Protein AF-A0A1G3RL26-F1 (afdb_monomer_lite)

Foldseek 3Di:
DAEEAEAVRQQQCEQWEQECVRDIGGHVHNHPWYWYHHPPDPDIFIDHPNHTDDDFWDDDDRYTYGHDDDDCVVPVVVVVVNVVVVVVVVVVCPPPPHDDPPPPDDPPPPDDDDDDDDDDDDDDDD

Sequence (126 aa):
MPLWAECGGYMYLCEAVEDARGNRWPGVGVVPWLTVMIGRSMALALTKGGSPVGPDGFARGSIFAAYLHVHFAGNMGAARRFTTACEAYARKLTAPNVSVHKLSARKATARRTTASAGTNQGAPQA

pLDDT: mean 78.1, std 20.98, range [35.34, 96.31]

Radius of gyration: 23.5 Å; chains: 1; bounding box: 81×31×57 Å

Secondary structure (DSSP, 8-state):
--EEEETHHHHHHEEEEE-TTS-EEE---SEEEEEEEETTTTEEEEEETTEEPSSS-EEETTEEEESSPP-GGG-HHHHHHHHHHHHHHHHHHTSTT-----------------------------

Structure (mmCIF, N/CA/C/O backbone):
data_AF-A0A1G3RL26-F1
#
_entry.id   AF-A0A1G3RL26-F1
#
loop_
_atom_site.group_PDB
_atom_site.id
_atom_site.type_symbol
_atom_site.label_atom_id
_atom_site.label_alt_id
_atom_site.label_comp_id
_atom_site.label_asym_id
_atom_site.label_entity_id
_atom_site.label_seq_id
_atom_site.pdbx_PDB_ins_code
_atom_site.Cartn_x
_atom_site.Cartn_y
_atom_site.Cartn_z
_atom_site.occupancy
_atom_site.B_iso_or_equiv
_atom_site.auth_seq_id
_atom_site.auth_comp_id
_atom_site.auth_asym_id
_atom_site.auth_atom_id
_atom_site.pdbx_PDB_model_num
ATOM 1 N N . MET A 1 1 ? -11.651 -2.186 7.386 1.00 90.88 1 MET A N 1
ATOM 2 C CA . MET A 1 1 ? -10.385 -2.652 7.976 1.00 90.88 1 MET A CA 1
ATOM 3 C C . MET A 1 1 ? -9.289 -1.688 7.557 1.00 90.88 1 MET A C 1
ATOM 5 O O . MET A 1 1 ? -9.168 -1.465 6.356 1.00 90.88 1 MET A O 1
ATOM 9 N N . PRO A 1 2 ? -8.564 -1.058 8.489 1.00 95.31 2 PRO A N 1
ATOM 10 C CA . PRO A 1 2 ? -7.422 -0.225 8.134 1.00 95.31 2 PRO A CA 1
ATOM 11 C C . PRO A 1 2 ? -6.261 -1.082 7.626 1.00 95.31 2 PRO A C 1
ATOM 13 O O . PRO A 1 2 ? -6.010 -2.160 8.161 1.00 95.31 2 PRO A O 1
ATOM 16 N N . LEU A 1 3 ? -5.576 -0.597 6.594 1.00 95.62 3 LEU A N 1
ATOM 17 C CA . LEU A 1 3 ? -4.430 -1.252 5.971 1.00 95.62 3 LEU A CA 1
ATOM 18 C C . LEU A 1 3 ? -3.306 -0.229 5.804 1.00 95.62 3 LEU A C 1
ATOM 20 O O . LEU A 1 3 ? -3.528 0.837 5.230 1.00 95.62 3 LEU A O 1
ATOM 24 N N . TRP A 1 4 ? -2.123 -0.571 6.306 1.00 95.81 4 TRP A N 1
ATOM 25 C CA . TRP A 1 4 ? -0.886 0.181 6.121 1.00 95.81 4 TRP A CA 1
ATOM 26 C C . TRP A 1 4 ? 0.113 -0.727 5.415 1.00 95.81 4 TRP A C 1
ATOM 28 O O . TRP A 1 4 ? 0.449 -1.785 5.948 1.00 95.81 4 TRP A O 1
ATOM 38 N N . ALA A 1 5 ? 0.543 -0.352 4.215 1.00 95.44 5 ALA A N 1
ATOM 39 C CA . ALA A 1 5 ? 1.432 -1.169 3.401 1.00 95.44 5 ALA A CA 1
ATOM 40 C C . ALA A 1 5 ? 2.629 -0.352 2.911 1.00 95.44 5 ALA A C 1
ATOM 42 O O . ALA A 1 5 ? 2.466 0.708 2.321 1.00 95.44 5 ALA A O 1
ATOM 43 N N . GLU A 1 6 ? 3.837 -0.857 3.130 1.00 95.12 6 GLU A N 1
ATOM 44 C CA . GLU A 1 6 ? 5.063 -0.172 2.717 1.00 95.12 6 GLU A CA 1
ATOM 45 C C . GLU A 1 6 ? 5.936 -1.077 1.854 1.00 95.12 6 GLU A C 1
ATOM 47 O O . GLU A 1 6 ? 5.871 -2.306 1.983 1.00 95.12 6 GLU A O 1
ATOM 52 N N . CYS A 1 7 ? 6.760 -0.472 0.994 1.00 92.00 7 CYS A N 1
ATOM 53 C CA . CYS A 1 7 ? 7.745 -1.162 0.163 1.00 92.00 7 CYS A CA 1
ATOM 54 C C . CYS A 1 7 ? 7.104 -2.341 -0.599 1.00 92.00 7 CYS A C 1
ATOM 56 O O . CYS A 1 7 ? 6.155 -2.147 -1.361 1.00 92.00 7 CYS A O 1
ATOM 58 N N . GLY A 1 8 ? 7.553 -3.576 -0.361 1.00 90.75 8 GLY A N 1
ATOM 59 C CA . GLY A 1 8 ? 7.007 -4.772 -1.006 1.00 90.75 8 GLY A CA 1
ATOM 60 C C . GLY A 1 8 ? 5.508 -4.986 -0.763 1.00 90.75 8 GLY A C 1
ATOM 61 O O . GLY A 1 8 ? 4.814 -5.493 -1.641 1.00 90.75 8 GLY A O 1
ATOM 62 N N . GLY A 1 9 ? 4.974 -4.548 0.384 1.00 93.19 9 GLY A N 1
ATOM 63 C CA . GLY A 1 9 ? 3.538 -4.619 0.661 1.00 93.19 9 GLY A CA 1
ATOM 64 C C . GLY A 1 9 ? 2.728 -3.712 -0.264 1.00 93.19 9 GLY A C 1
ATOM 65 O O . GLY A 1 9 ? 1.661 -4.097 -0.731 1.00 93.19 9 GLY A O 1
ATOM 66 N N . TYR A 1 10 ? 3.255 -2.530 -0.576 1.00 93.94 10 TYR A N 1
ATOM 67 C CA . TYR A 1 10 ? 2.644 -1.628 -1.543 1.00 93.94 10 TYR A CA 1
ATOM 68 C C . TYR A 1 10 ? 2.730 -2.179 -2.972 1.00 93.94 10 TYR A C 1
ATOM 70 O O . TYR A 1 10 ? 1.717 -2.216 -3.666 1.00 93.94 10 TYR A O 1
ATOM 78 N N . MET A 1 11 ? 3.894 -2.708 -3.367 1.00 93.00 11 MET A N 1
ATOM 79 C CA . MET A 1 11 ? 4.091 -3.366 -4.667 1.00 93.00 11 MET A CA 1
ATOM 80 C C . MET A 1 11 ? 3.125 -4.540 -4.873 1.00 93.00 11 MET A C 1
ATOM 82 O O . MET A 1 11 ? 2.614 -4.740 -5.968 1.00 93.00 11 MET A O 1
ATOM 86 N N . TYR A 1 12 ? 2.837 -5.303 -3.818 1.00 93.62 12 TYR A N 1
ATOM 87 C CA . TYR A 1 12 ? 1.881 -6.407 -3.879 1.00 93.62 12 TYR A CA 1
ATOM 88 C C . TYR A 1 12 ? 0.426 -5.933 -4.043 1.00 93.62 12 TYR A C 1
ATOM 90 O O . TYR A 1 12 ? -0.378 -6.613 -4.679 1.00 93.62 12 TYR A O 1
ATOM 98 N N . LEU A 1 13 ? 0.073 -4.764 -3.497 1.00 95.25 13 LEU A N 1
ATOM 99 C CA . LEU A 1 13 ? -1.269 -4.185 -3.639 1.00 95.25 13 LEU A CA 1
ATOM 100 C C . LEU A 1 13 ? -1.529 -3.563 -5.016 1.00 95.25 13 LEU A C 1
ATOM 102 O O . LEU A 1 13 ? -2.698 -3.348 -5.354 1.00 95.25 13 LEU A O 1
ATOM 106 N N . CYS A 1 14 ? -0.479 -3.276 -5.787 1.00 94.50 14 CYS A N 1
ATOM 107 C CA . CYS A 1 14 ? -0.571 -2.862 -7.185 1.00 94.50 14 CYS A CA 1
ATOM 108 C C . CYS A 1 14 ? -1.252 -3.929 -8.058 1.00 94.50 14 CYS A C 1
ATOM 110 O O . CYS A 1 14 ? -1.439 -5.078 -7.655 1.00 94.50 14 CYS A O 1
ATOM 112 N N . GLU A 1 15 ? -1.649 -3.549 -9.272 1.00 95.56 15 GLU A N 1
ATOM 113 C CA . GLU A 1 15 ? -2.260 -4.476 -10.236 1.00 95.56 15 GLU A CA 1
ATOM 114 C C . GLU A 1 15 ? -1.275 -5.554 -10.678 1.00 95.56 15 GLU A C 1
ATOM 116 O O . GLU A 1 15 ? -1.654 -6.699 -10.923 1.00 95.56 15 GLU A O 1
ATOM 121 N N . ALA A 1 16 ? 0.000 -5.189 -10.778 1.00 94.06 16 ALA A N 1
ATOM 122 C CA . ALA A 1 16 ? 1.075 -6.111 -11.075 1.00 94.06 16 ALA A CA 1
ATOM 123 C C . ALA A 1 16 ? 2.437 -5.525 -10.696 1.00 94.06 16 ALA A C 1
ATOM 125 O O . ALA A 1 16 ? 2.594 -4.312 -10.521 1.00 94.06 16 ALA A O 1
ATOM 126 N N . VAL A 1 17 ? 3.422 -6.415 -10.656 1.00 93.19 17 VAL A N 1
ATOM 127 C CA . VAL A 1 17 ? 4.845 -6.099 -10.596 1.00 93.19 17 VAL A CA 1
ATOM 128 C C . VAL A 1 17 ? 5.505 -6.622 -11.865 1.00 93.19 17 VAL A C 1
ATOM 130 O O . VAL A 1 17 ? 5.363 -7.794 -12.196 1.00 93.19 17 VAL A O 1
ATOM 133 N N . GLU A 1 18 ? 6.224 -5.769 -12.576 1.00 92.69 18 GLU A N 1
ATOM 134 C CA . GLU A 1 18 ? 7.096 -6.147 -13.681 1.00 92.69 18 GLU A CA 1
ATOM 135 C C . GLU A 1 18 ? 8.538 -6.220 -13.174 1.00 92.69 18 GLU A C 1
ATOM 137 O O . GLU A 1 18 ? 9.036 -5.275 -12.553 1.00 92.69 18 GLU A O 1
ATOM 142 N N . ASP A 1 19 ? 9.191 -7.363 -13.377 1.00 89.69 19 ASP A N 1
ATOM 143 C CA . ASP A 1 19 ? 10.584 -7.555 -12.989 1.00 89.69 19 ASP A CA 1
ATOM 144 C C . ASP A 1 19 ? 11.560 -6.954 -14.017 1.00 89.69 19 ASP A C 1
ATOM 146 O O . ASP A 1 19 ? 11.187 -6.564 -15.121 1.00 89.69 19 ASP A O 1
ATOM 150 N N . ALA A 1 20 ? 12.850 -6.916 -13.678 1.00 87.19 20 ALA A N 1
ATOM 151 C CA . ALA A 1 20 ? 13.883 -6.369 -14.563 1.00 87.19 20 ALA A CA 1
ATOM 152 C C . ALA A 1 20 ? 14.101 -7.172 -15.868 1.00 87.19 20 ALA A C 1
ATOM 154 O O . ALA A 1 20 ? 14.895 -6.758 -16.712 1.00 87.19 20 ALA A O 1
ATOM 155 N N . ARG A 1 21 ? 13.455 -8.336 -16.025 1.00 88.44 21 ARG A N 1
ATOM 156 C CA . ARG A 1 21 ? 13.457 -9.153 -17.249 1.00 88.44 21 ARG A CA 1
ATOM 157 C C . ARG A 1 21 ? 12.194 -8.921 -18.089 1.00 88.44 21 ARG A C 1
ATOM 159 O O . ARG A 1 21 ? 12.052 -9.564 -19.124 1.00 88.44 21 ARG A O 1
ATOM 166 N N . GLY A 1 22 ? 11.297 -8.034 -17.653 1.00 88.44 22 GLY A N 1
ATOM 167 C CA . GLY A 1 22 ? 10.008 -7.770 -18.288 1.00 88.44 22 GLY A CA 1
ATOM 168 C C . GLY A 1 22 ? 8.929 -8.803 -17.955 1.00 88.44 22 GLY A C 1
ATOM 169 O O . GLY A 1 22 ? 7.853 -8.769 -18.552 1.00 88.44 22 GLY A O 1
ATOM 170 N N . ASN A 1 23 ? 9.169 -9.739 -17.023 1.00 92.62 23 ASN A N 1
ATOM 171 C CA . ASN A 1 23 ? 8.109 -10.660 -16.616 1.00 92.62 23 ASN A CA 1
ATOM 172 C C . ASN A 1 23 ? 7.134 -9.937 -15.696 1.00 92.62 23 ASN A C 1
ATOM 174 O O . ASN A 1 23 ? 7.536 -9.280 -14.733 1.00 92.62 23 ASN A O 1
ATOM 178 N N . ARG A 1 24 ? 5.841 -10.127 -15.957 1.00 93.69 24 ARG A N 1
ATOM 179 C CA . ARG A 1 24 ? 4.762 -9.516 -15.187 1.00 93.69 24 ARG A CA 1
ATOM 180 C C . ARG A 1 24 ? 4.140 -10.515 -14.217 1.00 93.69 24 ARG A C 1
ATOM 182 O O . ARG A 1 24 ? 3.682 -11.584 -14.612 1.00 93.69 24 ARG A O 1
ATOM 189 N N . TRP A 1 25 ? 4.058 -10.111 -12.959 1.00 94.81 25 TRP A N 1
ATOM 190 C CA . TRP A 1 25 ? 3.526 -10.881 -11.844 1.00 94.81 25 TRP A CA 1
ATOM 191 C C . TRP A 1 25 ? 2.242 -10.212 -11.336 1.00 94.81 25 TRP A C 1
ATOM 193 O O . TRP A 1 25 ? 2.299 -9.048 -10.932 1.00 94.81 25 TRP A O 1
ATOM 203 N N . PRO A 1 26 ? 1.081 -10.891 -11.370 1.00 95.94 26 PRO A N 1
ATOM 204 C CA . PRO A 1 26 ? -0.175 -10.323 -10.881 1.00 95.94 26 PRO A CA 1
ATOM 205 C C . PRO A 1 26 ? -0.110 -9.956 -9.392 1.00 95.94 26 PRO A C 1
ATOM 207 O O . PRO A 1 26 ? 0.356 -10.751 -8.574 1.00 95.94 26 PRO A O 1
ATOM 210 N N . GLY A 1 27 ? -0.593 -8.761 -9.049 1.00 93.38 27 GLY A N 1
ATOM 211 C CA . GLY A 1 27 ? -0.796 -8.319 -7.668 1.00 93.38 27 GLY A CA 1
ATOM 212 C C . GLY A 1 27 ? -2.271 -8.388 -7.259 1.00 93.38 27 GLY A C 1
ATOM 213 O O . GLY A 1 27 ? -3.097 -8.991 -7.944 1.00 93.38 27 GLY A O 1
ATOM 214 N N . VAL A 1 28 ? -2.622 -7.763 -6.133 1.00 96.31 28 VAL A N 1
ATOM 215 C CA . VAL A 1 28 ? -4.008 -7.757 -5.619 1.00 96.31 28 VAL A CA 1
ATOM 216 C C . VAL A 1 28 ? -4.911 -6.798 -6.412 1.00 96.31 28 VAL A C 1
ATOM 218 O O . VAL A 1 28 ? -6.125 -6.990 -6.444 1.00 96.31 28 VAL A O 1
ATOM 221 N N . GLY A 1 29 ? -4.352 -5.757 -7.043 1.00 93.75 29 GLY A N 1
ATOM 222 C CA . GLY A 1 29 ? -5.123 -4.782 -7.831 1.00 93.75 29 GLY A CA 1
ATOM 223 C C . GLY A 1 29 ? -5.952 -3.792 -7.008 1.00 93.75 29 GLY A C 1
ATOM 224 O O . GLY A 1 29 ? -6.923 -3.217 -7.494 1.00 93.75 29 GLY A O 1
ATOM 225 N N . VAL A 1 30 ? -5.583 -3.565 -5.746 1.00 94.31 30 VAL A N 1
ATOM 226 C CA . VAL A 1 30 ? -6.221 -2.553 -4.882 1.00 94.31 30 VAL A CA 1
ATOM 227 C C . VAL A 1 30 ? -5.759 -1.141 -5.251 1.00 94.31 30 VAL A C 1
ATOM 229 O O . VAL A 1 30 ? -6.552 -0.188 -5.215 1.00 94.31 30 VAL A O 1
ATOM 232 N N . VAL A 1 31 ? -4.472 -1.020 -5.582 1.00 92.69 31 VAL A N 1
ATOM 233 C CA . VAL A 1 31 ? -3.832 0.179 -6.121 1.00 92.69 31 VAL A CA 1
ATOM 234 C C . VAL A 1 31 ? -3.807 0.031 -7.646 1.00 92.69 31 VAL A C 1
ATOM 236 O O . VAL A 1 31 ? -3.211 -0.928 -8.131 1.00 92.69 31 VAL A O 1
ATOM 239 N N . PRO A 1 32 ? -4.420 0.949 -8.415 1.00 91.50 32 PRO A N 1
ATOM 240 C CA . PRO A 1 32 ? -4.612 0.793 -9.858 1.00 91.50 32 PRO A CA 1
ATOM 241 C C . PRO A 1 32 ? -3.362 1.179 -10.668 1.00 91.50 32 PRO A C 1
ATOM 243 O O . PRO A 1 32 ? -3.460 1.930 -11.642 1.00 91.50 32 PRO A O 1
ATOM 246 N N . TRP A 1 33 ? -2.180 0.774 -10.198 1.00 92.88 33 TRP A N 1
ATOM 247 C CA . TRP A 1 33 ? -0.874 1.110 -10.770 1.00 92.88 33 TRP A CA 1
ATOM 248 C C . TRP A 1 33 ? -0.055 -0.157 -11.034 1.00 92.88 33 TRP A C 1
ATOM 250 O O . TRP A 1 33 ? -0.279 -1.198 -10.414 1.00 92.88 33 TRP A O 1
ATOM 260 N N . LEU A 1 34 ? 0.904 -0.044 -11.951 1.00 91.19 34 LEU A N 1
ATOM 261 C CA . LEU A 1 34 ? 1.924 -1.046 -12.246 1.00 91.19 34 LEU A CA 1
ATOM 262 C C . LEU A 1 34 ? 3.243 -0.633 -11.591 1.00 91.19 34 LEU A C 1
ATOM 264 O O . LEU A 1 34 ? 3.716 0.491 -11.775 1.00 91.19 34 LE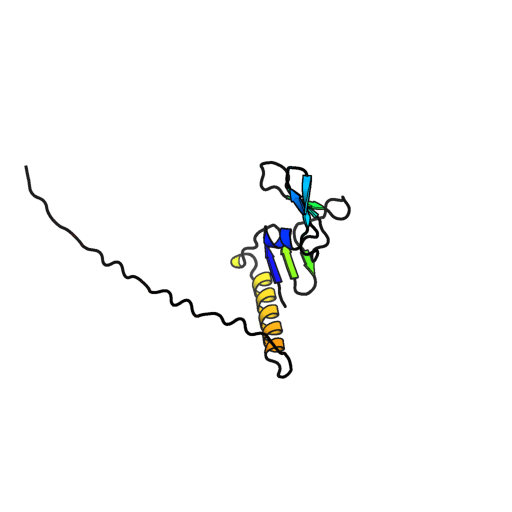U A O 1
ATOM 268 N N . THR A 1 35 ? 3.841 -1.567 -10.864 1.00 91.38 35 THR A N 1
ATOM 269 C CA . THR A 1 35 ? 5.172 -1.452 -10.270 1.00 91.38 35 THR A CA 1
ATOM 270 C C . THR A 1 35 ? 6.200 -2.014 -11.248 1.00 91.38 35 THR A C 1
ATOM 272 O O . THR A 1 35 ? 6.086 -3.174 -11.621 1.00 91.38 35 THR A O 1
ATOM 275 N N . VAL A 1 36 ? 7.210 -1.235 -11.642 1.00 90.69 36 VAL A N 1
ATOM 276 C CA . VAL A 1 36 ? 8.254 -1.674 -12.589 1.00 90.69 36 VAL A CA 1
ATOM 277 C C . VAL A 1 36 ? 9.629 -1.641 -11.926 1.00 90.69 36 VAL A C 1
ATOM 279 O O . VAL A 1 36 ? 10.103 -0.578 -11.515 1.00 90.69 36 VAL A O 1
ATOM 282 N N . MET A 1 37 ? 10.283 -2.801 -11.836 1.00 87.06 37 MET A N 1
ATOM 283 C CA . MET A 1 37 ? 11.642 -2.931 -11.311 1.00 87.06 37 MET A CA 1
ATOM 284 C C . MET A 1 37 ? 12.671 -2.512 -12.364 1.00 87.06 37 MET A C 1
ATOM 286 O O . MET A 1 37 ? 12.900 -3.214 -13.349 1.00 87.06 37 MET A O 1
ATOM 290 N N . ILE A 1 38 ? 13.344 -1.387 -12.131 1.00 79.75 38 ILE A N 1
ATOM 291 C CA . ILE A 1 38 ? 14.367 -0.860 -13.039 1.00 79.75 38 ILE A CA 1
ATOM 292 C C . ILE A 1 38 ? 15.772 -1.330 -12.618 1.00 79.75 38 ILE A C 1
ATOM 294 O O . ILE A 1 38 ? 16.409 -0.765 -11.731 1.00 79.75 38 ILE A O 1
ATOM 298 N N . GLY A 1 39 ? 16.271 -2.372 -13.298 1.00 72.06 39 GLY A N 1
ATOM 299 C CA . GLY A 1 39 ? 17.673 -2.820 -13.267 1.00 72.06 39 GLY A CA 1
ATOM 300 C C . GLY A 1 39 ? 18.235 -3.220 -11.891 1.00 72.06 39 GLY A C 1
ATOM 301 O O . GLY A 1 39 ? 17.503 -3.516 -10.956 1.00 72.06 39 GLY A O 1
ATOM 302 N N . ARG A 1 40 ? 19.573 -3.251 -11.752 1.00 58.41 40 ARG A N 1
ATOM 303 C CA . ARG A 1 40 ? 20.298 -3.674 -10.521 1.00 58.41 40 ARG A CA 1
ATOM 304 C C . ARG A 1 40 ? 20.198 -2.666 -9.357 1.00 58.41 40 ARG A C 1
ATOM 306 O O . ARG A 1 40 ? 20.968 -2.751 -8.405 1.00 58.41 40 ARG A O 1
ATOM 313 N N . SER A 1 41 ? 19.283 -1.708 -9.440 1.00 57.28 41 SER A N 1
ATOM 314 C CA . SER A 1 41 ? 19.053 -0.643 -8.465 1.00 57.28 41 SER A CA 1
ATOM 315 C C . SER A 1 41 ? 17.695 -0.834 -7.797 1.00 57.28 41 SER A C 1
ATOM 317 O O . SER A 1 41 ? 16.733 -1.179 -8.471 1.00 57.28 41 SER A O 1
ATOM 319 N N . MET A 1 42 ? 17.576 -0.538 -6.496 1.00 58.81 42 MET A N 1
ATOM 320 C CA . MET A 1 42 ? 16.286 -0.480 -5.776 1.00 58.81 42 MET A CA 1
ATOM 321 C C . MET A 1 42 ? 15.418 0.722 -6.201 1.00 58.81 42 MET A C 1
ATOM 323 O O . MET A 1 42 ? 14.711 1.319 -5.386 1.00 58.81 42 MET A O 1
ATOM 327 N N . ALA A 1 43 ? 15.531 1.138 -7.457 1.00 59.03 43 ALA A N 1
ATOM 328 C CA . ALA A 1 43 ? 14.726 2.195 -8.018 1.00 59.03 43 ALA A CA 1
ATOM 329 C C . ALA A 1 43 ? 13.417 1.573 -8.518 1.00 59.03 43 ALA A C 1
ATOM 331 O O . ALA A 1 43 ? 13.401 0.482 -9.094 1.00 59.03 43 ALA A O 1
ATOM 332 N N . LEU A 1 44 ? 12.312 2.253 -8.234 1.00 73.31 44 LEU A N 1
ATOM 333 C CA . LEU A 1 44 ? 10.981 1.820 -8.616 1.00 73.31 44 LEU A CA 1
ATOM 334 C C . LEU A 1 44 ? 10.343 2.899 -9.481 1.00 73.31 44 LEU A C 1
ATOM 336 O O . LEU A 1 44 ? 10.360 4.073 -9.116 1.00 73.31 44 LEU A O 1
ATOM 340 N N . ALA A 1 45 ? 9.747 2.485 -10.595 1.00 82.81 45 ALA A N 1
ATOM 341 C CA . ALA A 1 45 ? 8.836 3.323 -11.355 1.00 82.81 45 ALA A CA 1
ATOM 342 C C . ALA A 1 45 ? 7.399 2.840 -11.149 1.00 82.81 45 ALA A C 1
ATOM 344 O O . ALA A 1 45 ? 7.120 1.638 -11.115 1.00 82.81 45 ALA A O 1
ATOM 345 N N . LEU A 1 46 ? 6.486 3.796 -11.019 1.00 82.81 46 LEU A N 1
ATOM 346 C CA . LEU A 1 46 ? 5.057 3.548 -10.926 1.00 82.81 46 LEU A CA 1
ATOM 347 C C . LEU A 1 46 ? 4.392 4.130 -12.169 1.00 82.81 46 LEU A C 1
ATOM 349 O O . LEU A 1 46 ? 4.649 5.278 -12.541 1.00 82.81 46 LEU A O 1
ATOM 353 N N . THR A 1 47 ? 3.529 3.347 -12.809 1.00 84.25 47 THR A N 1
ATOM 354 C CA . THR A 1 47 ? 2.786 3.810 -13.984 1.00 84.25 47 THR A CA 1
ATOM 355 C C . THR A 1 47 ? 1.299 3.496 -13.878 1.00 84.25 47 THR A C 1
ATOM 357 O O . THR A 1 47 ? 0.887 2.518 -13.253 1.00 84.25 47 THR A O 1
ATOM 360 N N . LYS A 1 48 ? 0.476 4.341 -14.502 1.00 86.62 48 LYS A N 1
ATOM 361 C CA . LYS A 1 48 ? -0.962 4.138 -14.684 1.00 86.62 48 LYS A CA 1
ATOM 362 C C . LYS A 1 48 ? -1.270 4.248 -16.171 1.00 86.62 48 LYS A C 1
ATOM 364 O O . LYS A 1 48 ? -1.091 5.313 -16.753 1.00 86.62 48 LYS A O 1
ATOM 369 N N . GLY A 1 49 ? -1.698 3.149 -16.793 1.00 85.25 49 GLY A N 1
ATOM 370 C CA . GLY A 1 49 ? -1.946 3.118 -18.241 1.00 85.25 49 GLY A CA 1
ATOM 371 C C . GLY A 1 49 ? -0.715 3.505 -19.074 1.00 85.25 49 GLY A C 1
ATOM 372 O O . GLY A 1 49 ? -0.844 4.228 -20.053 1.00 85.25 49 GLY A O 1
ATOM 373 N N . GLY A 1 50 ? 0.485 3.107 -18.636 1.00 83.06 50 GLY A N 1
ATOM 374 C CA . GLY A 1 50 ? 1.752 3.428 -19.306 1.00 83.06 50 GLY A CA 1
ATOM 375 C C . GLY A 1 50 ? 2.303 4.835 -19.041 1.00 83.06 50 GLY A C 1
ATOM 376 O O . GLY A 1 50 ? 3.424 5.126 -19.442 1.00 83.06 50 GLY A O 1
ATOM 377 N N . SER A 1 51 ? 1.569 5.700 -18.336 1.00 85.69 51 SER A N 1
ATOM 378 C CA . SER A 1 51 ? 2.060 7.028 -17.942 1.00 85.69 51 SER A CA 1
ATOM 379 C C . SER A 1 51 ? 2.684 6.993 -16.545 1.00 85.69 51 SER A C 1
ATOM 381 O O . SER A 1 51 ? 2.097 6.354 -15.666 1.00 85.69 51 SER A O 1
ATOM 383 N N . PRO A 1 52 ? 3.812 7.684 -16.293 1.00 84.25 52 PRO A N 1
ATOM 384 C CA . PRO A 1 52 ? 4.339 7.859 -14.942 1.00 84.25 52 PRO A CA 1
ATOM 385 C C . PRO A 1 52 ? 3.273 8.446 -14.015 1.00 84.25 52 PRO A C 1
ATOM 387 O O . PRO A 1 52 ? 2.560 9.380 -14.391 1.00 84.25 52 PRO A O 1
ATOM 390 N N . VAL A 1 53 ? 3.145 7.900 -12.808 1.00 81.81 53 VAL A N 1
ATOM 391 C CA . VAL A 1 53 ? 2.308 8.520 -11.769 1.00 81.81 53 VAL A CA 1
ATOM 392 C C . VAL A 1 53 ? 3.125 9.542 -10.983 1.00 81.81 53 VAL A C 1
ATOM 394 O O . VAL A 1 53 ? 4.353 9.526 -11.025 1.00 81.81 53 VAL A O 1
ATOM 397 N N . GLY A 1 54 ? 2.425 10.465 -10.319 1.00 77.00 54 GLY A N 1
ATOM 398 C CA . GLY A 1 54 ? 3.019 11.540 -9.524 1.00 77.00 54 GLY A CA 1
ATOM 399 C C . GLY A 1 54 ? 3.756 11.049 -8.262 1.00 77.00 54 GLY A C 1
ATOM 400 O O . GLY A 1 54 ? 4.304 9.950 -8.255 1.00 77.00 54 GLY A O 1
ATOM 401 N N . PRO A 1 55 ? 3.817 11.858 -7.189 1.00 78.81 55 PRO A N 1
ATOM 402 C CA . PRO A 1 55 ? 4.569 11.497 -5.987 1.00 78.81 55 PRO A CA 1
ATOM 403 C C . PRO A 1 55 ? 4.109 10.156 -5.395 1.00 78.81 55 PRO A C 1
ATOM 405 O O . PRO A 1 55 ? 2.936 9.794 -5.500 1.00 78.81 55 PRO A O 1
ATOM 408 N N . ASP A 1 56 ? 5.050 9.443 -4.770 1.00 85.62 56 ASP A N 1
ATOM 409 C CA . ASP A 1 56 ? 4.806 8.153 -4.118 1.00 85.62 56 ASP A CA 1
ATOM 410 C C . ASP A 1 56 ? 3.676 8.238 -3.081 1.00 85.62 56 ASP A C 1
ATOM 412 O O . ASP A 1 56 ? 3.483 9.256 -2.408 1.00 85.62 56 ASP A O 1
ATOM 416 N N . GLY A 1 57 ? 2.953 7.131 -2.934 1.00 89.00 57 GLY A N 1
ATOM 417 C CA . GLY A 1 57 ? 1.861 6.992 -1.989 1.00 89.00 57 GLY A CA 1
ATOM 418 C C . GLY A 1 57 ? 0.484 6.882 -2.642 1.00 89.00 57 GLY A C 1
ATOM 419 O O . GLY A 1 57 ? 0.123 7.565 -3.596 1.00 89.00 57 GLY A O 1
ATOM 420 N N . PHE A 1 58 ? -0.333 6.022 -2.056 1.00 91.75 58 PHE A N 1
ATOM 421 C CA . PHE A 1 58 ? -1.720 5.785 -2.393 1.00 91.75 58 PHE A CA 1
ATOM 422 C C . PHE A 1 58 ? -2.543 5.795 -1.108 1.00 91.75 58 PHE A C 1
ATOM 424 O O . PHE A 1 58 ? -2.334 4.982 -0.207 1.00 91.75 58 PHE A O 1
ATOM 431 N N . ALA A 1 59 ? -3.510 6.705 -1.032 1.00 92.50 59 ALA A N 1
ATOM 432 C CA . ALA A 1 59 ? -4.451 6.779 0.076 1.00 92.50 59 ALA A CA 1
ATOM 433 C C . ALA A 1 59 ? -5.884 6.763 -0.463 1.00 92.50 59 ALA A C 1
ATOM 435 O O . ALA A 1 59 ? -6.302 7.678 -1.172 1.00 92.50 59 ALA A O 1
ATOM 436 N N . ARG A 1 60 ? -6.651 5.721 -0.126 1.00 91.38 60 ARG A N 1
ATOM 437 C CA . ARG A 1 60 ? -8.070 5.608 -0.496 1.00 91.38 60 ARG A CA 1
ATOM 438 C C . ARG A 1 60 ? -8.848 4.880 0.591 1.00 91.38 60 ARG A C 1
ATOM 440 O O . ARG A 1 60 ? -8.550 3.734 0.923 1.00 91.38 60 ARG A O 1
ATOM 447 N N . GLY A 1 61 ? -9.879 5.531 1.127 1.00 89.31 61 GLY A N 1
ATOM 448 C CA . GLY A 1 61 ? -10.663 4.978 2.231 1.00 89.31 61 GLY A CA 1
ATOM 449 C C . GLY A 1 61 ? -9.786 4.725 3.460 1.00 89.31 61 GLY A C 1
ATOM 450 O O . GLY A 1 61 ? -9.182 5.651 3.989 1.00 89.31 61 GLY A O 1
ATOM 451 N N . SER A 1 62 ? -9.712 3.470 3.910 1.00 91.75 62 SER A N 1
ATOM 452 C CA . SER A 1 62 ? -8.889 3.051 5.054 1.00 91.75 62 SER A CA 1
ATOM 453 C C . SER A 1 62 ? -7.557 2.404 4.657 1.00 91.75 62 SER A C 1
ATOM 455 O O . SER A 1 62 ? -6.963 1.701 5.472 1.00 91.75 62 SER A O 1
ATOM 457 N N . ILE A 1 63 ? -7.115 2.590 3.412 1.00 94.38 63 ILE A N 1
ATOM 458 C CA . ILE A 1 63 ? -5.849 2.063 2.899 1.00 94.38 63 ILE A CA 1
ATOM 459 C C . ILE A 1 63 ? -4.866 3.218 2.756 1.00 94.38 63 ILE A C 1
ATOM 461 O O . ILE A 1 63 ? -5.169 4.203 2.081 1.00 94.38 63 ILE A O 1
ATOM 465 N N . PHE A 1 64 ? -3.694 3.055 3.357 1.00 95.06 64 PHE A N 1
ATOM 466 C CA . PHE A 1 64 ? -2.490 3.804 3.037 1.00 95.06 64 PHE A CA 1
ATOM 467 C C . PHE A 1 64 ? -1.445 2.823 2.513 1.00 95.06 64 PHE A C 1
ATOM 469 O O . PHE A 1 64 ? -1.199 1.788 3.140 1.00 95.06 64 PHE A O 1
ATOM 476 N N . ALA A 1 65 ? -0.837 3.144 1.377 1.00 94.19 65 ALA A N 1
ATOM 477 C CA . ALA A 1 65 ? 0.258 2.364 0.844 1.00 94.19 65 ALA A CA 1
ATOM 478 C C . ALA A 1 65 ? 1.302 3.254 0.168 1.00 94.19 65 ALA A C 1
ATOM 480 O O . ALA A 1 65 ? 0.922 4.164 -0.554 1.00 94.19 65 ALA A O 1
ATOM 481 N N . ALA A 1 66 ? 2.588 3.013 0.391 1.00 92.25 66 ALA A N 1
ATOM 482 C CA . ALA A 1 66 ? 3.672 3.790 -0.214 1.00 92.25 66 ALA A CA 1
ATOM 483 C C . ALA A 1 66 ? 4.908 2.913 -0.429 1.00 92.25 66 ALA A C 1
ATOM 485 O O . ALA A 1 66 ? 5.091 1.910 0.262 1.00 92.25 66 ALA A O 1
ATOM 486 N N . TYR A 1 67 ? 5.772 3.266 -1.375 1.00 90.06 67 TYR A N 1
ATOM 487 C CA . TYR A 1 67 ? 7.058 2.587 -1.508 1.00 90.06 67 TYR A CA 1
ATOM 488 C C . TYR A 1 67 ? 8.019 3.009 -0.393 1.00 90.06 67 TYR A C 1
ATOM 490 O O . TYR A 1 67 ? 8.705 2.165 0.184 1.00 90.06 67 TYR A O 1
ATOM 498 N N . LEU A 1 68 ? 8.028 4.299 -0.053 1.00 88.75 68 LEU A N 1
ATOM 499 C CA . LEU A 1 68 ? 8.819 4.838 1.044 1.00 88.75 68 LEU A CA 1
ATOM 500 C C . LEU A 1 68 ? 8.315 4.346 2.405 1.00 88.75 68 LEU A C 1
ATOM 502 O O . LEU A 1 68 ? 7.115 4.278 2.669 1.00 88.75 68 LEU A O 1
ATOM 506 N N . HIS A 1 69 ? 9.267 4.070 3.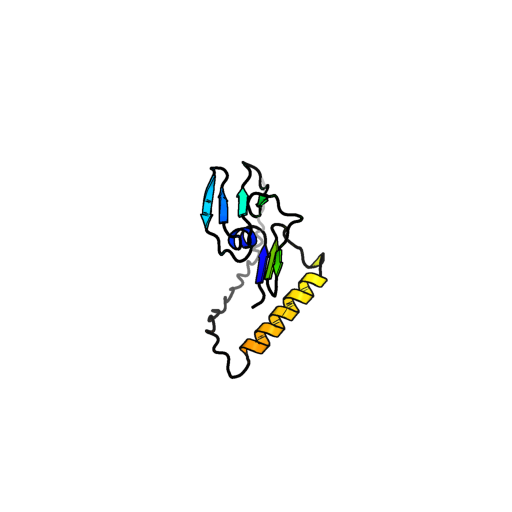295 1.00 87.50 69 HIS A N 1
ATOM 507 C CA . HIS A 1 69 ? 8.984 3.753 4.688 1.00 87.50 69 HIS A CA 1
ATOM 508 C C . HIS A 1 69 ? 8.746 5.029 5.490 1.00 87.50 69 HIS A C 1
ATOM 510 O O . HIS A 1 69 ? 9.632 5.880 5.615 1.00 87.50 69 HIS A O 1
ATOM 516 N N . VAL A 1 70 ? 7.557 5.157 6.072 1.00 87.44 70 VAL A N 1
ATOM 517 C CA . VAL A 1 70 ? 7.228 6.275 6.947 1.00 87.44 70 VAL A CA 1
ATOM 518 C C . VAL A 1 70 ? 7.636 5.919 8.365 1.00 87.44 70 VAL A C 1
ATOM 520 O O . VAL A 1 70 ? 7.115 4.997 8.989 1.00 87.44 70 VAL A O 1
ATOM 523 N N . HIS A 1 71 ? 8.527 6.722 8.936 1.00 89.44 71 HIS A N 1
ATOM 524 C CA . HIS A 1 71 ? 8.810 6.628 10.357 1.00 89.44 71 HIS A CA 1
ATOM 525 C C . HIS A 1 71 ? 7.773 7.421 11.165 1.00 89.44 71 HIS A C 1
ATOM 527 O O 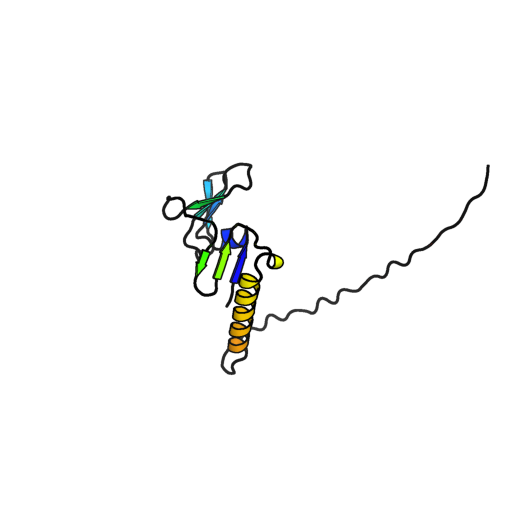. HIS A 1 71 ? 7.720 8.650 11.087 1.00 89.44 71 HIS A O 1
ATOM 533 N N . PHE A 1 72 ? 6.959 6.740 11.978 1.00 92.38 72 PHE A N 1
ATOM 534 C CA . PHE A 1 72 ? 5.874 7.391 12.722 1.00 92.38 72 PHE A CA 1
ATOM 535 C C . PHE A 1 72 ? 6.329 8.482 13.693 1.00 92.38 72 PHE A C 1
ATOM 537 O O . PHE A 1 72 ? 5.594 9.450 13.858 1.00 92.38 72 PHE A O 1
ATOM 544 N N . ALA A 1 73 ? 7.530 8.401 14.277 1.00 90.31 73 ALA A N 1
ATOM 545 C CA . ALA A 1 73 ? 8.016 9.491 15.127 1.00 90.31 73 ALA A CA 1
ATOM 546 C C . ALA A 1 73 ? 8.206 10.800 14.334 1.00 90.31 73 ALA A C 1
ATOM 548 O O . ALA A 1 73 ? 7.979 11.880 14.871 1.00 90.31 73 ALA A O 1
ATOM 549 N N . GLY A 1 74 ? 8.542 10.704 13.041 1.00 91.38 74 GLY A N 1
ATOM 550 C CA . GLY A 1 74 ? 8.636 11.848 12.129 1.00 91.38 74 GLY A CA 1
ATOM 551 C C . GLY A 1 74 ? 7.287 12.306 11.564 1.00 91.38 74 GLY A C 1
ATOM 552 O O . GLY A 1 74 ? 7.188 13.406 11.030 1.00 91.38 74 GLY A O 1
ATOM 553 N N . ASN A 1 75 ? 6.232 11.492 11.690 1.00 89.12 75 ASN A N 1
ATOM 554 C CA . ASN A 1 75 ? 4.878 11.827 11.251 1.00 89.12 75 ASN A CA 1
ATOM 555 C C . ASN A 1 75 ? 3.823 11.259 12.212 1.00 89.12 75 ASN A C 1
ATOM 557 O O . ASN A 1 75 ? 3.043 10.354 11.893 1.00 89.12 75 ASN A O 1
ATOM 561 N N . MET A 1 76 ? 3.781 11.834 13.413 1.00 93.88 76 MET A N 1
ATOM 562 C CA . MET A 1 76 ? 2.849 11.423 14.467 1.00 93.88 76 MET A CA 1
ATOM 563 C C . MET A 1 76 ? 1.378 11.601 14.058 1.00 93.88 76 MET A C 1
ATOM 565 O O . MET A 1 76 ? 0.501 10.909 14.574 1.00 93.88 76 MET A O 1
ATOM 569 N N . GLY A 1 77 ? 1.091 12.508 13.117 1.00 93.75 77 GLY A N 1
ATOM 570 C CA . GLY A 1 77 ? -0.247 12.684 12.553 1.00 93.75 77 GLY A CA 1
ATOM 571 C C . GLY A 1 77 ? -0.729 11.442 11.800 1.00 93.75 77 GLY A C 1
ATOM 572 O O . GLY A 1 77 ? -1.861 11.003 12.009 1.00 93.75 77 GLY A O 1
ATOM 573 N N . ALA A 1 78 ? 0.132 10.836 10.976 1.00 91.31 78 ALA A N 1
ATOM 574 C CA . ALA A 1 78 ? -0.171 9.582 10.289 1.00 91.31 78 ALA A CA 1
ATOM 575 C C . ALA A 1 78 ? -0.406 8.435 11.283 1.00 91.31 78 ALA A C 1
ATOM 577 O O . ALA A 1 78 ? -1.416 7.737 11.178 1.00 91.31 78 ALA A O 1
ATOM 578 N N . ALA A 1 79 ? 0.454 8.320 12.302 1.00 94.00 79 ALA A N 1
ATOM 579 C CA . ALA A 1 79 ? 0.315 7.321 13.361 1.00 94.00 79 ALA A CA 1
ATOM 580 C C . ALA A 1 79 ? -1.051 7.420 14.060 1.00 94.00 79 ALA A C 1
ATOM 582 O O . ALA A 1 79 ? -1.790 6.440 14.125 1.00 94.00 79 ALA A O 1
ATOM 583 N N . ARG A 1 80 ? -1.436 8.628 14.501 1.00 95.38 80 ARG A N 1
ATOM 584 C CA . ARG A 1 80 ? -2.723 8.873 15.179 1.00 95.38 80 ARG A CA 1
ATOM 585 C C . ARG A 1 80 ? -3.926 8.546 14.302 1.00 95.38 80 ARG A C 1
ATOM 587 O O . ARG A 1 80 ? -4.912 7.998 14.793 1.00 95.38 80 ARG A O 1
ATOM 594 N N . ARG A 1 81 ? -3.875 8.888 13.011 1.00 94.00 81 ARG A N 1
ATOM 595 C CA . ARG A 1 81 ? -4.963 8.583 12.068 1.00 94.00 81 ARG A CA 1
ATOM 596 C C . ARG A 1 81 ? -5.114 7.078 11.885 1.00 94.00 81 ARG A C 1
ATOM 598 O O . ARG A 1 81 ? -6.233 6.571 11.929 1.00 94.00 81 ARG A O 1
ATOM 605 N N . PHE A 1 82 ? -3.995 6.373 11.733 1.00 94.94 82 PHE A N 1
ATOM 606 C CA . PHE A 1 82 ? -3.995 4.927 11.577 1.00 94.94 82 PHE A CA 1
ATOM 607 C C . PHE A 1 82 ? -4.534 4.218 12.828 1.00 94.94 82 PHE A C 1
ATOM 609 O O . PHE A 1 82 ? -5.464 3.419 12.715 1.00 94.94 82 PHE A O 1
ATOM 616 N N . THR A 1 83 ? -4.052 4.564 14.027 1.00 95.50 83 THR A N 1
ATOM 617 C CA . THR A 1 83 ? -4.540 3.956 15.279 1.00 95.50 83 THR A CA 1
ATOM 618 C C . THR A 1 83 ? -6.018 4.251 15.528 1.00 95.50 83 THR A C 1
ATOM 620 O O . THR A 1 83 ? -6.770 3.336 15.852 1.00 95.50 83 THR A O 1
ATOM 623 N N . THR A 1 84 ? -6.473 5.484 15.275 1.00 95.81 84 THR A N 1
ATOM 624 C CA . THR A 1 84 ? -7.900 5.850 15.370 1.00 95.81 84 THR A CA 1
ATOM 625 C C . THR A 1 84 ? -8.764 4.988 14.441 1.00 95.81 84 THR A C 1
ATOM 627 O O . THR A 1 84 ? -9.840 4.523 14.824 1.00 95.81 84 THR A O 1
ATOM 630 N N . ALA A 1 85 ? -8.297 4.730 13.214 1.00 94.31 85 ALA A N 1
ATOM 631 C CA . ALA A 1 85 ? -9.000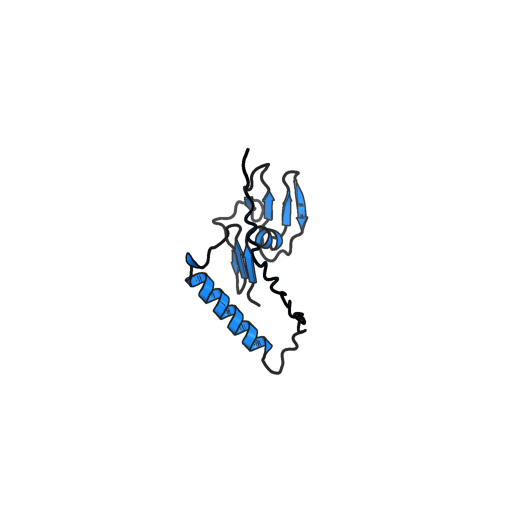 3.866 12.271 1.00 94.31 85 ALA A CA 1
ATOM 632 C C . ALA A 1 85 ? -9.034 2.396 12.739 1.00 94.31 85 ALA A C 1
ATOM 634 O O . ALA A 1 85 ? -10.057 1.725 12.566 1.00 94.31 85 ALA A O 1
ATOM 635 N N . CYS A 1 86 ? -7.956 1.906 13.363 1.00 95.31 86 CYS A N 1
ATOM 636 C CA . CYS A 1 86 ? -7.893 0.579 13.989 1.00 95.31 86 CYS A CA 1
ATOM 637 C C . CYS A 1 86 ? -8.902 0.436 15.124 1.00 95.31 86 CYS A C 1
ATOM 639 O O . CYS A 1 86 ? -9.683 -0.515 15.123 1.00 95.31 86 CYS A O 1
ATOM 641 N N . GLU A 1 87 ? -8.954 1.401 16.038 1.00 95.06 87 GLU A N 1
ATOM 642 C CA . GLU A 1 87 ? -9.919 1.414 17.140 1.00 95.06 87 GLU A CA 1
ATOM 643 C C . GLU A 1 87 ? -11.362 1.443 16.629 1.00 95.06 87 GLU A C 1
ATOM 645 O O . GLU A 1 87 ? -12.211 0.674 17.082 1.00 95.06 87 GLU A O 1
ATOM 650 N N . ALA A 1 88 ? -11.647 2.289 15.635 1.00 92.75 88 ALA A N 1
ATOM 651 C CA . ALA A 1 88 ? -12.970 2.366 15.031 1.00 92.75 88 ALA A CA 1
ATOM 652 C C . ALA A 1 88 ? -13.383 1.043 14.367 1.00 92.75 88 ALA A C 1
ATOM 654 O O . ALA A 1 88 ? -14.545 0.646 14.463 1.00 92.75 88 ALA A O 1
ATOM 655 N N . TYR A 1 89 ? -12.453 0.346 13.710 1.00 92.69 89 TYR A N 1
ATOM 656 C CA . TYR A 1 89 ? -12.717 -0.969 13.130 1.00 92.69 89 TYR A CA 1
ATOM 657 C C . TYR A 1 89 ? -12.917 -2.043 14.206 1.00 92.69 89 TYR A C 1
ATOM 659 O O . TYR A 1 89 ? -13.864 -2.818 14.107 1.00 92.69 89 TYR A O 1
ATOM 667 N N . ALA A 1 90 ? -12.104 -2.046 15.265 1.00 90.12 90 ALA A N 1
ATOM 668 C CA . ALA A 1 90 ? -12.249 -2.974 16.384 1.00 90.12 90 ALA A CA 1
ATOM 669 C C . ALA A 1 90 ? -13.620 -2.843 17.067 1.00 90.12 90 ALA A C 1
ATOM 671 O O . ALA A 1 90 ? -14.286 -3.852 17.279 1.00 90.12 90 ALA A O 1
ATOM 672 N N . ARG A 1 91 ? -14.100 -1.611 17.305 1.00 91.75 91 ARG A N 1
ATOM 673 C CA . ARG A 1 91 ? -15.450 -1.372 17.852 1.00 91.75 91 ARG A CA 1
ATOM 674 C C . ARG A 1 91 ? -16.560 -1.962 16.981 1.00 91.75 91 ARG A C 1
ATOM 676 O O . ARG A 1 91 ? -17.542 -2.476 17.508 1.00 91.75 91 ARG A O 1
ATOM 683 N N . LYS A 1 92 ? -16.403 -1.910 15.651 1.00 89.69 92 LYS A N 1
ATOM 684 C CA . LYS A 1 92 ? -17.349 -2.536 14.712 1.00 89.69 92 LYS A CA 1
ATOM 685 C C . LYS A 1 92 ? -17.323 -4.059 14.821 1.00 89.69 92 LYS A C 1
ATOM 687 O O . LYS A 1 92 ? -18.378 -4.671 14.770 1.00 89.69 92 LYS A O 1
ATOM 692 N N . LEU A 1 93 ? -16.147 -4.661 15.004 1.00 86.44 93 LEU A N 1
ATOM 693 C CA . LEU A 1 93 ? -16.004 -6.110 15.180 1.00 86.44 93 LEU A CA 1
ATOM 694 C C . LEU A 1 93 ? -16.582 -6.622 16.507 1.00 86.44 93 LEU A C 1
ATOM 696 O O . LEU A 1 93 ? -17.004 -7.768 16.579 1.00 86.44 93 LEU A O 1
ATOM 700 N N . THR A 1 94 ? -16.596 -5.793 17.552 1.00 82.19 94 THR A N 1
ATOM 701 C CA . THR A 1 94 ? -17.191 -6.134 18.855 1.00 82.19 94 THR A CA 1
ATOM 702 C C . THR A 1 94 ? -18.696 -5.869 18.927 1.00 82.19 94 THR A C 1
ATOM 704 O O . THR A 1 94 ? -19.304 -6.125 19.963 1.00 82.19 94 THR A O 1
ATOM 707 N N . ALA A 1 95 ? -19.306 -5.336 17.864 1.00 77.25 95 ALA A N 1
ATOM 708 C CA . ALA A 1 95 ? -20.751 -5.165 17.806 1.00 77.25 95 ALA A CA 1
ATOM 709 C C . ALA A 1 95 ? -21.439 -6.545 17.760 1.00 77.25 95 ALA A C 1
ATOM 711 O O . ALA A 1 95 ? -20.947 -7.439 17.067 1.00 77.25 95 ALA A O 1
ATOM 712 N N . PRO A 1 96 ? -22.587 -6.727 18.440 1.00 69.50 96 PRO A N 1
ATOM 713 C CA . PRO A 1 96 ? -23.214 -8.038 18.655 1.00 69.50 96 PRO A CA 1
ATOM 714 C C . PRO A 1 96 ? -23.568 -8.829 17.379 1.00 69.50 96 PRO A C 1
ATOM 716 O O . PRO A 1 96 ? -23.807 -10.027 17.469 1.00 69.50 96 PRO A O 1
ATOM 719 N N . ASN A 1 97 ? -23.541 -8.200 16.198 1.00 66.19 97 ASN A N 1
ATOM 720 C CA . ASN A 1 97 ? -23.921 -8.805 14.917 1.00 66.19 97 ASN A CA 1
ATOM 721 C C . ASN A 1 97 ? -22.745 -9.028 13.941 1.00 66.19 97 ASN A C 1
ATOM 723 O O . ASN A 1 97 ? -22.983 -9.265 12.758 1.00 66.19 97 ASN A O 1
ATOM 727 N N . VAL A 1 98 ? -21.483 -8.933 14.383 1.00 67.31 98 VAL A N 1
ATOM 728 C CA . VAL A 1 98 ? -20.315 -9.173 13.513 1.00 67.31 98 VAL A CA 1
ATOM 729 C C . VAL A 1 98 ? -19.608 -10.471 13.901 1.00 67.31 98 VAL A C 1
ATOM 731 O O . VAL A 1 98 ? -18.910 -10.556 14.909 1.00 67.31 98 VAL A O 1
ATOM 734 N N . SER A 1 99 ? -19.757 -11.500 13.067 1.00 57.03 99 SER A N 1
ATOM 735 C CA . SER A 1 99 ? -19.029 -12.761 13.201 1.00 57.03 99 SER A CA 1
ATOM 736 C C . SER A 1 99 ? -17.587 -12.591 12.722 1.00 57.03 99 SER A C 1
ATOM 738 O O . SER A 1 99 ? -17.304 -12.620 11.524 1.00 57.03 99 SER A O 1
ATOM 740 N N . VAL A 1 100 ? -16.658 -12.413 13.659 1.00 63.06 100 VAL A N 1
ATOM 741 C CA . VAL A 1 100 ? -15.220 -12.442 13.370 1.00 63.06 100 VAL A CA 1
ATOM 742 C C . VAL A 1 100 ? -14.699 -13.860 13.579 1.00 63.06 100 VAL A C 1
ATOM 744 O O . VAL A 1 100 ? -14.770 -14.386 14.692 1.00 63.06 100 VAL A O 1
ATOM 747 N N . HIS A 1 101 ? -14.113 -14.470 12.546 1.00 56.56 101 HIS A N 1
ATOM 748 C CA . HIS A 1 101 ? -13.260 -15.641 12.742 1.00 56.56 101 HIS A CA 1
ATOM 749 C C . HIS A 1 101 ? -12.034 -15.195 13.549 1.00 56.56 101 HIS A C 1
ATOM 751 O O . HIS A 1 101 ? -11.101 -14.600 13.012 1.00 56.56 101 HIS A O 1
ATOM 757 N N . LYS A 1 102 ? -12.065 -15.413 14.871 1.00 48.81 102 LYS A N 1
ATOM 758 C CA . LYS A 1 102 ? -10.939 -15.115 15.762 1.00 48.81 102 LYS A CA 1
ATOM 759 C C . LYS A 1 102 ? -9.731 -15.926 15.295 1.00 48.81 102 LYS A C 1
ATOM 761 O O . LYS A 1 102 ? -9.690 -17.138 15.491 1.00 48.81 102 LYS A O 1
ATOM 766 N N . LEU A 1 103 ? -8.731 -15.263 14.716 1.00 42.91 103 LEU A N 1
ATOM 767 C CA . LEU A 1 103 ? -7.414 -15.863 14.551 1.00 42.91 103 LEU A CA 1
ATOM 768 C C . LEU A 1 103 ? -6.837 -16.034 15.963 1.00 42.91 103 LEU A C 1
ATOM 770 O O . LEU A 1 103 ? -6.467 -15.065 16.625 1.00 42.91 103 LEU A O 1
ATOM 774 N N . SER A 1 104 ? -6.862 -17.265 16.467 1.00 38.94 104 SER A N 1
ATOM 775 C CA . SER A 1 104 ? -6.293 -17.638 17.760 1.00 38.94 104 SER A CA 1
ATOM 776 C C . SER A 1 104 ? -4.786 -17.345 17.748 1.00 38.94 104 SER A C 1
ATOM 778 O O . SER A 1 104 ? -3.985 -18.172 17.305 1.00 38.94 104 S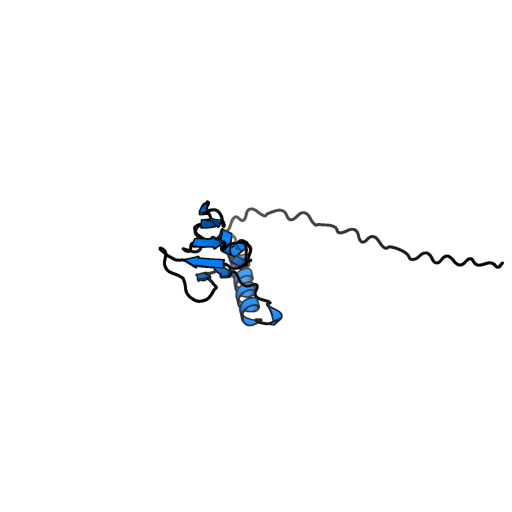ER A O 1
ATOM 780 N N . ALA A 1 105 ? -4.385 -16.175 18.244 1.00 47.72 105 ALA A N 1
ATOM 781 C CA . ALA A 1 105 ? -2.994 -15.878 18.546 1.00 47.72 105 ALA A CA 1
ATOM 782 C C . ALA A 1 105 ? -2.537 -16.814 19.675 1.00 47.72 105 ALA A C 1
ATOM 784 O O . ALA A 1 105 ? -2.882 -16.626 20.844 1.00 47.72 105 ALA A O 1
ATOM 785 N N . ARG A 1 106 ? -1.778 -17.858 19.330 1.00 40.25 106 ARG A N 1
ATOM 786 C CA . ARG A 1 106 ? -1.055 -18.653 20.326 1.00 40.25 106 ARG A CA 1
ATOM 787 C C . ARG A 1 106 ? -0.072 -17.707 21.023 1.00 40.25 106 ARG A C 1
ATOM 789 O O . ARG A 1 106 ? 0.765 -17.105 20.356 1.00 40.25 106 ARG A O 1
ATOM 796 N N . LYS A 1 107 ? -0.194 -17.545 22.347 1.00 36.56 107 LYS A N 1
ATOM 797 C CA . LYS A 1 107 ? 0.764 -16.791 23.173 1.00 36.56 107 LYS A CA 1
ATOM 798 C C . LYS A 1 107 ? 2.176 -17.311 22.891 1.00 36.56 107 LYS A C 1
ATOM 800 O O . LYS A 1 107 ? 2.498 -18.440 23.251 1.00 36.56 107 LYS A O 1
ATOM 805 N N . ALA A 1 108 ? 3.013 -16.488 22.266 1.00 41.19 108 ALA A N 1
ATOM 806 C CA . ALA A 1 108 ? 4.444 -16.728 22.193 1.00 41.19 108 ALA A CA 1
ATOM 807 C C . ALA A 1 108 ? 5.039 -16.448 23.581 1.00 41.19 108 ALA A C 1
ATOM 809 O O . ALA A 1 108 ? 5.362 -15.314 23.926 1.00 41.19 108 ALA A O 1
ATOM 810 N N . THR A 1 109 ? 5.122 -17.483 24.415 1.00 37.81 109 THR A N 1
ATOM 811 C CA . THR A 1 109 ? 5.857 -17.439 25.681 1.00 37.81 109 THR A CA 1
ATOM 812 C C . THR A 1 109 ? 7.350 -17.435 25.356 1.00 37.81 109 THR A C 1
ATOM 814 O O . THR A 1 109 ? 7.971 -18.487 25.219 1.00 37.81 109 THR A O 1
ATOM 817 N N . ALA A 1 110 ? 7.933 -16.248 25.187 1.00 37.75 110 ALA A N 1
ATOM 818 C CA . ALA A 1 110 ? 9.376 -16.086 25.071 1.00 37.75 110 ALA A CA 1
ATOM 819 C C . ALA A 1 110 ? 10.025 -16.403 26.428 1.00 37.75 110 ALA A C 1
ATOM 821 O O . ALA A 1 110 ? 9.965 -15.620 27.378 1.00 37.75 110 ALA A O 1
ATOM 822 N N . ARG A 1 111 ? 10.621 -17.593 26.530 1.00 35.94 111 ARG A N 1
ATOM 823 C CA . ARG A 1 111 ? 11.425 -18.020 27.675 1.00 35.94 111 ARG A CA 1
ATOM 824 C C . ARG A 1 111 ? 12.722 -17.208 27.674 1.00 35.94 111 ARG A C 1
ATOM 826 O O . ARG A 1 111 ? 13.586 -17.405 26.827 1.00 35.94 111 ARG A O 1
ATOM 833 N N . ARG A 1 112 ? 12.835 -16.276 28.619 1.00 35.91 112 ARG A N 1
ATOM 834 C CA . ARG A 1 112 ? 14.050 -15.507 28.916 1.00 35.91 112 ARG A CA 1
ATOM 835 C C . ARG A 1 112 ? 15.121 -16.483 29.423 1.00 35.91 112 ARG A C 1
ATOM 837 O O . ARG A 1 112 ? 15.016 -16.975 30.542 1.00 35.91 112 ARG A O 1
ATOM 844 N N . THR A 1 113 ? 16.125 -16.800 28.612 1.00 39.28 113 THR A N 1
ATOM 845 C CA . THR A 1 113 ? 17.349 -17.460 29.084 1.00 39.28 113 THR A CA 1
ATOM 846 C C . THR A 1 113 ? 18.260 -16.402 29.691 1.00 39.28 113 THR A C 1
ATOM 848 O O . THR A 1 113 ? 18.799 -15.551 28.987 1.00 39.28 113 THR A O 1
ATOM 851 N N . THR A 1 114 ? 18.401 -16.428 31.012 1.00 39.00 114 THR A N 1
ATOM 852 C CA . THR A 1 114 ? 19.432 -15.695 31.746 1.00 39.00 114 THR A CA 1
ATOM 853 C C . THR A 1 114 ? 20.786 -16.355 31.488 1.00 39.00 114 THR A C 1
ATOM 855 O O . THR A 1 114 ? 21.014 -17.474 31.940 1.00 39.00 114 THR A O 1
ATOM 858 N N . ALA A 1 115 ? 21.677 -15.680 30.761 1.00 36.41 115 ALA A N 1
ATOM 859 C CA . ALA A 1 115 ? 23.093 -16.028 30.722 1.00 36.41 115 ALA A CA 1
ATOM 860 C C . ALA A 1 115 ? 23.771 -15.408 31.954 1.00 36.41 115 ALA A C 1
ATOM 862 O O . ALA A 1 115 ? 23.875 -14.187 32.058 1.00 36.41 115 ALA A O 1
ATOM 863 N N . SER A 1 116 ? 24.171 -16.241 32.916 1.00 41.28 116 SER A N 1
ATOM 864 C CA . SER A 1 116 ? 24.994 -15.836 34.055 1.00 41.28 116 SER A CA 1
ATOM 865 C C . SER A 1 116 ? 26.467 -15.841 33.655 1.00 41.28 116 SER A C 1
ATOM 867 O O . SER A 1 116 ? 26.987 -16.859 33.199 1.00 41.28 116 SER A O 1
ATOM 869 N N . ALA A 1 117 ? 27.119 -14.698 33.850 1.00 39.72 117 ALA A N 1
ATOM 870 C CA . ALA A 1 117 ? 28.554 -14.508 33.722 1.00 39.72 117 ALA A CA 1
ATOM 871 C C . ALA A 1 117 ? 29.316 -15.408 34.712 1.00 39.72 117 ALA A C 1
ATOM 873 O O . ALA A 1 117 ? 29.105 -15.324 35.920 1.00 39.72 117 ALA A O 1
ATOM 874 N N . GLY A 1 118 ? 30.200 -16.257 34.186 1.00 37.59 118 GLY A N 1
ATOM 875 C CA . GLY A 1 118 ? 31.201 -16.991 34.952 1.00 37.59 118 GLY A CA 1
ATOM 876 C C . GLY A 1 118 ? 32.560 -16.322 34.778 1.00 37.59 118 GLY A C 1
ATOM 877 O O . GLY A 1 118 ? 33.161 -16.395 33.711 1.00 37.59 118 GLY A O 1
ATOM 878 N N . THR A 1 119 ? 33.018 -15.645 35.825 1.00 40.81 119 THR A N 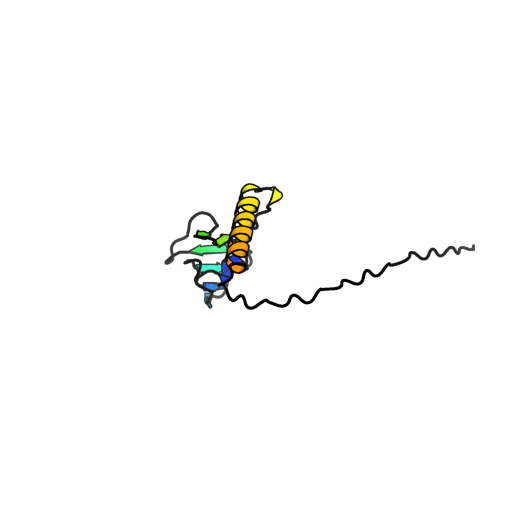1
ATOM 879 C CA . THR A 1 119 ? 34.397 -15.187 36.014 1.00 40.81 119 THR A CA 1
ATOM 880 C C . THR A 1 119 ? 35.318 -16.392 36.184 1.00 40.81 119 THR A C 1
ATOM 882 O O . THR A 1 119 ? 35.043 -17.226 37.044 1.00 40.81 119 THR A O 1
ATOM 885 N N . ASN A 1 120 ? 36.425 -16.463 35.441 1.00 45.00 120 ASN A N 1
ATOM 886 C CA . ASN A 1 120 ? 37.508 -17.394 35.754 1.00 45.00 120 ASN A CA 1
ATOM 887 C C . ASN A 1 120 ? 38.826 -16.620 35.888 1.00 45.00 120 ASN A C 1
ATOM 889 O O . ASN A 1 120 ? 39.351 -16.086 34.912 1.00 45.00 120 ASN A O 1
ATOM 893 N N . GLN A 1 121 ? 39.300 -16.511 37.129 1.00 41.88 121 GLN A N 1
ATOM 894 C CA . GLN A 1 121 ? 40.652 -16.092 37.486 1.00 41.88 121 GLN A CA 1
ATOM 895 C C . GLN A 1 121 ? 41.598 -17.284 37.306 1.00 41.88 121 GLN A C 1
ATOM 897 O O . GLN A 1 121 ? 41.232 -18.407 37.643 1.00 41.88 121 GLN A O 1
ATOM 902 N N . GLY A 1 122 ? 42.824 -17.039 36.844 1.00 35.66 122 GLY A N 1
ATOM 903 C CA . GLY A 1 122 ? 43.874 -18.058 36.856 1.00 35.66 122 GLY A CA 1
ATOM 904 C C . GLY A 1 122 ? 45.115 -17.673 36.058 1.00 35.66 122 GLY A C 1
ATOM 905 O O . GLY A 1 122 ? 45.300 -18.152 34.947 1.00 35.66 122 GLY A O 1
ATOM 906 N N . ALA A 1 123 ? 45.969 -16.824 36.634 1.00 44.41 123 ALA A N 1
ATOM 907 C CA . ALA A 1 123 ? 47.410 -16.863 36.361 1.00 44.41 123 ALA A CA 1
ATOM 908 C C . ALA A 1 123 ? 48.016 -18.064 37.128 1.00 44.41 123 ALA A C 1
ATOM 910 O O . ALA A 1 123 ? 47.443 -18.449 38.153 1.00 44.41 123 ALA A O 1
ATOM 911 N N . PRO A 1 124 ? 49.142 -18.658 36.682 1.00 43.97 124 PRO A N 1
ATOM 912 C CA . PRO A 1 124 ? 50.439 -18.108 37.090 1.00 43.97 124 PRO A CA 1
ATOM 913 C C . PRO A 1 124 ? 51.580 -18.204 36.049 1.00 43.97 124 PRO A C 1
ATOM 915 O O . PRO A 1 124 ? 51.616 -19.077 35.192 1.00 43.97 124 PRO A O 1
ATOM 918 N N . GLN A 1 125 ? 52.502 -17.251 36.206 1.00 40.25 125 GLN A N 1
ATOM 919 C CA . GLN A 1 125 ? 53.963 -17.252 36.002 1.00 40.25 125 GLN A CA 1
ATOM 920 C C . GLN A 1 125 ? 54.641 -18.409 35.234 1.00 40.25 125 GLN A C 1
ATOM 922 O O . GLN A 1 125 ? 54.671 -19.540 35.718 1.00 40.25 125 GLN A O 1
ATOM 927 N N . ALA A 1 126 ? 55.346 -18.051 34.152 1.00 35.34 126 ALA A N 1
ATOM 928 C CA . ALA A 1 126 ? 56.805 -18.179 33.987 1.00 35.34 126 ALA A CA 1
ATOM 929 C C . ALA A 1 126 ? 57.267 -17.282 32.825 1.00 35.34 126 ALA A C 1
ATOM 931 O O . ALA A 1 126 ? 56.545 -17.249 31.802 1.00 35.34 126 ALA A O 1
#